Protein AF-X6CNU8-F1 (afdb_monomer_lite)

Foldseek 3Di:
DVVVVVVVLQPLDPDPPRDHDDDDADFPCASNDADPQPRHAWHWFFDDDVRRWIKTWQCPCCVPPVDDTPDIDGRVVVRVVVVVVVVVVVVVVVVVVVCVVVVPPPPDD

Secondary structure (DSSP, 8-state):
-HHHHHHHHHS---STT--------S-TTTTT-B-TTT-PBPEEEEESTTS-EEEEEE-HHHHHHS---SEEEEHHHHHHHHHHHHHHHHHHHHHHHHHHHTT------

Radius of gyration: 19.54 Å; chains: 1; bounding box: 51×35×48 Å

Sequence (109 aa):
MENQRRLANNINRYEAGHSGVPRKGAALLQGIAVCGRCGRRMSLRYSGPAGDYPVYTCRADRDQEGGPLCQEVRALPVDAHVESILLEASRWALRRERARRTGLRTLAT

Structure (mmCIF, N/CA/C/O backbone):
data_AF-X6CNU8-F1
#
_entry.id   AF-X6CNU8-F1
#
loop_
_atom_site.group_PDB
_atom_site.id
_atom_site.type_symbol
_atom_site.label_atom_id
_atom_site.label_alt_id
_atom_site.label_comp_id
_atom_site.label_asym_id
_atom_site.label_entity_id
_atom_site.label_seq_id
_atom_site.pdbx_PDB_ins_code
_atom_site.Cartn_x
_atom_site.Cartn_y
_atom_site.Cartn_z
_atom_site.occupancy
_atom_site.B_iso_or_equiv
_atom_site.auth_seq_id
_atom_site.auth_comp_id
_atom_site.auth_asym_id
_atom_site.auth_atom_id
_atom_site.pdbx_PDB_model_num
ATOM 1 N N . MET A 1 1 ? 22.188 21.157 14.397 1.00 74.12 1 MET A N 1
ATOM 2 C CA . MET A 1 1 ? 21.584 19.927 14.961 1.00 74.12 1 MET A CA 1
ATOM 3 C C . MET A 1 1 ? 20.131 19.698 14.523 1.00 74.12 1 MET A C 1
ATOM 5 O O . MET A 1 1 ? 19.807 18.566 14.198 1.00 74.12 1 MET A O 1
ATOM 9 N N . GLU A 1 2 ? 19.264 20.716 14.409 1.00 89.94 2 GLU A N 1
ATOM 10 C CA . GLU A 1 2 ? 17.843 20.495 14.038 1.00 89.94 2 GLU A CA 1
ATOM 11 C C . GLU A 1 2 ? 17.629 19.831 12.662 1.00 89.94 2 GLU A C 1
ATOM 13 O O . GLU A 1 2 ? 16.778 18.957 12.519 1.00 89.94 2 GLU A O 1
ATOM 18 N N . ASN A 1 3 ? 18.434 20.175 11.651 1.00 88.62 3 ASN A N 1
ATOM 19 C CA . ASN A 1 3 ? 18.336 19.546 10.328 1.00 8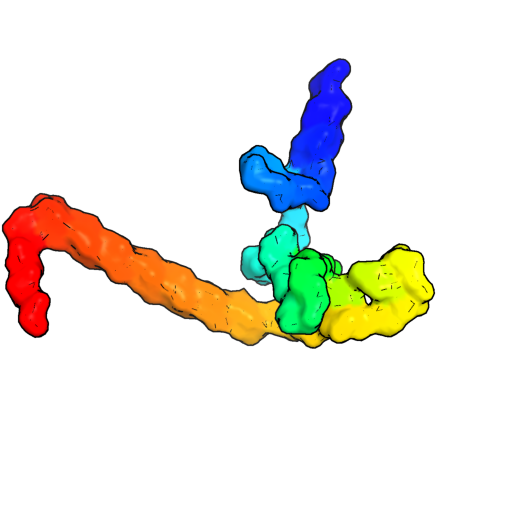8.62 3 ASN A CA 1
ATOM 20 C C . ASN A 1 3 ? 18.621 18.029 10.386 1.00 88.62 3 ASN A C 1
ATOM 22 O O . ASN A 1 3 ? 17.853 17.233 9.861 1.00 88.62 3 ASN A O 1
ATOM 26 N N . GLN A 1 4 ? 19.657 17.609 11.118 1.00 91.19 4 GLN A N 1
ATOM 27 C CA . GLN A 1 4 ? 19.989 16.187 11.294 1.00 91.19 4 GLN A CA 1
ATOM 28 C C . GLN A 1 4 ? 18.855 15.416 11.984 1.00 91.19 4 GLN A C 1
ATOM 30 O O . GLN A 1 4 ? 18.538 14.300 11.584 1.00 91.19 4 GLN A O 1
ATOM 35 N N . ARG A 1 5 ? 18.189 16.038 12.964 1.00 85.81 5 ARG A N 1
ATOM 36 C CA . ARG A 1 5 ? 17.023 15.458 13.643 1.00 85.81 5 ARG A CA 1
ATOM 37 C C . ARG A 1 5 ? 15.824 15.308 12.700 1.00 85.81 5 ARG A C 1
ATOM 39 O O . ARG A 1 5 ? 15.165 14.272 12.703 1.00 85.81 5 ARG A O 1
ATOM 46 N N . ARG A 1 6 ? 15.568 16.308 11.848 1.00 82.94 6 ARG A N 1
ATOM 47 C CA . ARG A 1 6 ? 14.533 16.228 10.798 1.00 82.94 6 ARG A CA 1
ATOM 48 C C . ARG A 1 6 ? 14.848 15.140 9.776 1.00 82.94 6 ARG A C 1
ATOM 50 O O . ARG A 1 6 ? 13.951 14.391 9.407 1.00 82.94 6 ARG A O 1
ATOM 57 N N . LEU A 1 7 ? 16.104 15.028 9.347 1.00 83.31 7 LEU A N 1
ATOM 58 C CA . LEU A 1 7 ? 16.532 13.980 8.424 1.00 83.31 7 LEU A CA 1
ATOM 59 C C . LEU A 1 7 ? 16.340 12.588 9.031 1.00 83.31 7 LEU A C 1
ATOM 61 O O . LEU A 1 7 ? 15.787 11.737 8.347 1.00 83.31 7 LEU A O 1
ATOM 65 N N . ALA A 1 8 ? 16.698 12.385 10.303 1.00 82.38 8 ALA A N 1
ATOM 66 C CA . ALA A 1 8 ? 16.493 11.119 11.007 1.00 82.38 8 ALA A CA 1
ATOM 67 C C . ALA A 1 8 ? 15.009 10.709 11.052 1.00 82.38 8 ALA A C 1
ATOM 69 O O . ALA A 1 8 ? 14.670 9.607 10.631 1.00 82.38 8 ALA A O 1
ATOM 70 N N . ASN A 1 9 ? 14.115 11.625 11.442 1.00 77.62 9 ASN A N 1
ATOM 71 C CA . ASN A 1 9 ? 12.668 11.365 11.488 1.00 77.62 9 ASN A CA 1
ATOM 72 C C . ASN A 1 9 ? 12.052 11.103 10.102 1.00 77.62 9 ASN A C 1
ATOM 74 O O . ASN A 1 9 ? 11.038 10.416 9.988 1.00 77.62 9 ASN A O 1
ATOM 78 N N . ASN A 1 10 ? 12.657 11.645 9.043 1.00 77.25 10 ASN A N 1
ATOM 79 C CA . ASN A 1 10 ? 12.204 11.447 7.669 1.00 77.25 10 ASN A CA 1
ATOM 80 C C . ASN A 1 10 ? 12.684 10.123 7.058 1.00 77.25 10 ASN A C 1
ATOM 82 O O . ASN A 1 10 ? 12.211 9.762 5.975 1.00 77.25 10 ASN A O 1
ATOM 86 N N . ILE A 1 11 ? 13.603 9.399 7.713 1.00 74.88 11 ILE A N 1
ATOM 87 C CA . ILE A 1 11 ? 14.056 8.090 7.239 1.00 74.88 11 ILE A CA 1
ATOM 88 C C . ILE A 1 11 ? 12.840 7.168 7.138 1.00 74.88 11 ILE A C 1
ATOM 90 O O . ILE A 1 11 ? 12.016 7.073 8.048 1.00 74.88 11 ILE A O 1
ATOM 94 N N . ASN A 1 12 ? 12.743 6.460 6.014 1.00 66.62 12 ASN A N 1
ATOM 95 C CA . ASN A 1 12 ? 11.697 5.480 5.744 1.00 66.62 12 ASN A CA 1
ATOM 96 C C . ASN A 1 12 ? 11.940 4.181 6.541 1.00 66.62 12 ASN A C 1
ATOM 98 O O . ASN A 1 12 ? 12.170 3.114 5.972 1.00 66.62 12 ASN A O 1
ATOM 102 N N . ARG A 1 13 ? 11.947 4.295 7.872 1.00 64.31 13 ARG A N 1
ATOM 103 C CA . ARG A 1 13 ? 12.097 3.199 8.829 1.00 64.31 13 ARG A CA 1
ATOM 104 C C . ARG A 1 13 ? 10.817 3.145 9.650 1.00 64.31 13 ARG A C 1
ATOM 106 O O . ARG A 1 13 ? 10.597 4.006 10.487 1.00 64.31 13 ARG A O 1
ATOM 113 N N . TYR A 1 14 ? 9.965 2.161 9.381 1.00 56.75 14 TYR A N 1
ATOM 114 C CA . TYR A 1 14 ? 8.746 1.924 10.159 1.00 56.75 14 TYR A CA 1
ATOM 115 C C . TYR A 1 14 ? 9.025 0.879 11.246 1.00 56.75 14 TYR A C 1
ATOM 117 O O . TYR A 1 14 ? 8.558 -0.262 11.182 1.00 56.75 14 TYR A O 1
ATOM 125 N N . GLU A 1 15 ? 9.861 1.256 12.212 1.00 61.91 15 GLU A N 1
ATOM 126 C CA . GLU A 1 15 ? 9.851 0.639 13.542 1.00 61.91 15 GLU A CA 1
ATOM 127 C C . GLU A 1 15 ? 8.639 1.170 14.318 1.00 61.91 15 GLU A C 1
ATOM 129 O O . GLU A 1 15 ? 8.115 2.242 14.000 1.00 61.91 15 GLU A O 1
ATOM 134 N N . ALA A 1 16 ? 8.161 0.427 15.318 1.00 51.97 16 ALA A N 1
ATOM 135 C CA . ALA A 1 16 ? 7.089 0.916 16.179 1.00 51.97 16 ALA A CA 1
ATOM 136 C C . ALA A 1 16 ? 7.499 2.276 16.782 1.00 51.97 16 ALA A C 1
ATOM 138 O O . ALA A 1 16 ? 8.503 2.364 17.482 1.00 51.97 16 ALA A O 1
ATOM 139 N N . GLY A 1 17 ? 6.749 3.338 16.465 1.00 57.53 17 GLY A N 1
ATOM 140 C CA . GLY A 1 17 ? 7.042 4.709 16.906 1.00 57.53 17 GLY A CA 1
ATOM 141 C C . GLY A 1 17 ? 7.792 5.600 15.905 1.00 57.53 17 GLY A C 1
ATOM 142 O O . GLY A 1 17 ? 8.026 6.763 16.221 1.00 57.53 17 GLY A O 1
ATOM 143 N N . HIS A 1 18 ? 8.127 5.118 14.703 1.00 67.38 18 HIS A N 1
ATOM 144 C CA . HIS A 1 18 ? 8.811 5.919 13.683 1.00 67.38 18 HIS A CA 1
ATOM 145 C C . HIS A 1 18 ? 7.955 6.043 12.412 1.00 67.38 18 HIS A C 1
ATOM 147 O O . HIS A 1 18 ? 7.771 5.092 11.655 1.00 67.38 18 HIS A O 1
ATOM 153 N N . SER A 1 19 ? 7.374 7.226 12.203 1.00 61.47 19 SER A N 1
ATOM 154 C CA . SER A 1 19 ? 6.348 7.492 11.183 1.00 61.47 19 SER 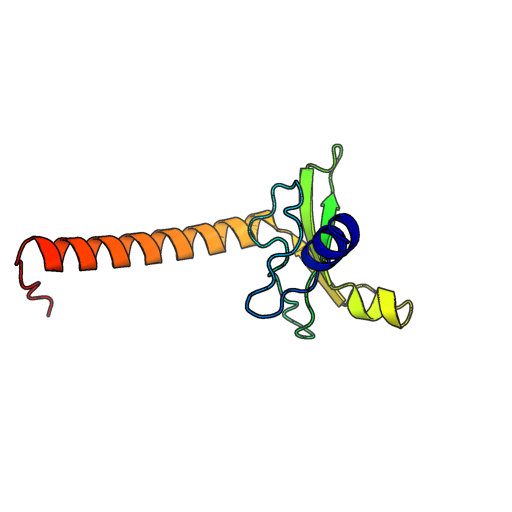A CA 1
ATOM 155 C C . SER A 1 19 ? 6.898 7.785 9.784 1.00 61.47 19 SER A C 1
ATOM 157 O O . SER A 1 19 ? 6.137 7.704 8.818 1.00 61.47 19 SER A O 1
ATOM 159 N N . GLY A 1 20 ? 8.189 8.113 9.661 1.00 71.69 20 GLY A N 1
ATOM 160 C CA . GLY A 1 20 ? 8.779 8.578 8.406 1.00 71.69 20 GLY A CA 1
ATOM 161 C C . GLY A 1 20 ? 8.154 9.890 7.909 1.00 71.69 20 GLY A C 1
ATOM 162 O O . GLY A 1 20 ? 7.270 10.474 8.540 1.00 71.69 20 GLY A O 1
ATOM 163 N N . VAL A 1 21 ? 8.597 10.368 6.743 1.00 73.19 21 VAL A N 1
ATOM 164 C CA . VAL A 1 21 ? 7.967 11.533 6.103 1.00 73.19 21 VAL A CA 1
ATOM 165 C C . VAL A 1 21 ? 6.671 11.123 5.381 1.00 73.19 21 VAL A C 1
ATOM 167 O O . VAL A 1 21 ? 6.691 10.161 4.603 1.00 73.19 21 VAL A O 1
ATOM 170 N N . PRO A 1 22 ? 5.548 11.849 5.559 1.00 69.75 22 PRO A N 1
ATOM 171 C CA . PRO A 1 22 ? 4.358 11.649 4.738 1.00 69.75 22 PRO A CA 1
ATOM 172 C C . PRO A 1 22 ? 4.701 11.851 3.260 1.00 69.75 22 PRO A C 1
ATOM 174 O O . PRO A 1 22 ? 5.225 12.902 2.882 1.00 69.75 22 PRO A O 1
ATOM 177 N N . ARG A 1 23 ? 4.418 10.861 2.404 1.00 71.56 23 ARG A N 1
ATOM 178 C CA . ARG A 1 23 ? 4.612 11.013 0.951 1.00 71.56 23 ARG A CA 1
ATOM 179 C C . ARG A 1 23 ? 3.279 11.219 0.256 1.00 71.56 23 ARG A C 1
ATOM 181 O O . ARG A 1 23 ? 2.298 10.571 0.607 1.00 71.56 23 ARG A O 1
ATOM 188 N N . LYS A 1 24 ? 3.267 12.109 -0.737 1.00 72.00 24 LYS A N 1
ATOM 189 C CA . LYS A 1 24 ? 2.106 12.345 -1.603 1.00 72.00 24 LYS A CA 1
ATOM 190 C C . LYS A 1 24 ? 1.729 11.052 -2.339 1.00 72.00 24 LYS A C 1
ATOM 192 O O . LYS A 1 24 ? 2.624 10.306 -2.740 1.00 72.00 24 LYS A O 1
ATOM 197 N N . GLY A 1 25 ? 0.434 10.809 -2.529 1.00 79.31 25 GLY A N 1
ATOM 198 C CA . GLY A 1 25 ? -0.055 9.619 -3.221 1.00 79.31 25 GLY A CA 1
ATOM 199 C C . GLY A 1 25 ? -1.492 9.241 -2.864 1.00 79.31 25 GLY A C 1
ATOM 200 O O . GLY A 1 25 ? -2.002 9.678 -1.838 1.00 79.31 25 GLY A O 1
ATOM 201 N N . ALA A 1 26 ? -2.120 8.421 -3.709 1.00 86.00 26 ALA A N 1
ATOM 202 C CA . ALA A 1 26 ? -3.497 7.940 -3.537 1.00 86.00 26 ALA A CA 1
ATOM 203 C C . ALA A 1 26 ? -3.594 6.553 -2.867 1.00 86.00 26 ALA A C 1
ATOM 205 O O . ALA A 1 26 ? -4.691 6.058 -2.639 1.00 86.00 26 ALA A O 1
ATOM 206 N N . ALA A 1 27 ? -2.462 5.903 -2.583 1.00 92.94 27 ALA A N 1
ATOM 207 C CA . ALA A 1 27 ? -2.435 4.549 -2.033 1.00 92.94 27 ALA A CA 1
ATOM 208 C C . ALA A 1 27 ? -2.681 4.539 -0.516 1.00 92.94 27 ALA A C 1
ATOM 210 O O . ALA A 1 27 ? -1.879 5.097 0.239 1.00 92.94 27 ALA A O 1
ATOM 211 N N . LEU A 1 28 ? -3.719 3.834 -0.066 1.00 93.06 28 LEU A N 1
ATOM 212 C CA . LEU A 1 28 ? -4.133 3.781 1.341 1.00 93.06 28 LEU A CA 1
ATOM 213 C C . LEU A 1 28 ? -3.065 3.130 2.230 1.00 93.06 28 LEU A C 1
ATOM 215 O O . LEU A 1 28 ? -2.717 3.654 3.285 1.00 93.06 28 LEU A O 1
ATOM 219 N N . LEU A 1 29 ? -2.495 2.005 1.786 1.00 92.50 29 LEU A N 1
ATOM 220 C CA . LEU A 1 29 ? -1.508 1.226 2.552 1.00 92.50 29 LEU A CA 1
ATOM 221 C C . LEU A 1 29 ? -0.051 1.654 2.313 1.00 92.50 29 LEU A C 1
ATOM 223 O O . LEU A 1 29 ? 0.883 0.857 2.481 1.00 92.50 29 LEU A O 1
ATOM 227 N N . GLN A 1 30 ? 0.178 2.890 1.867 1.00 88.75 30 GLN A N 1
ATOM 228 C CA . GLN A 1 30 ? 1.527 3.390 1.619 1.00 88.75 30 GLN A CA 1
ATOM 229 C C . GLN A 1 30 ? 2.417 3.247 2.866 1.00 88.75 30 GLN A C 1
ATOM 231 O O . GLN A 1 30 ? 2.121 3.790 3.922 1.00 88.75 30 GLN A O 1
ATOM 236 N N . GLY A 1 31 ? 3.546 2.545 2.720 1.00 83.50 31 GLY A N 1
ATOM 237 C CA . GLY A 1 31 ? 4.539 2.372 3.789 1.00 83.50 31 GLY A CA 1
ATOM 238 C C . GLY A 1 31 ? 4.263 1.213 4.753 1.00 83.50 31 GLY A C 1
ATOM 239 O O . GLY A 1 31 ? 5.163 0.832 5.500 1.00 83.50 31 GLY A O 1
ATOM 240 N N . ILE A 1 32 ? 3.073 0.604 4.697 1.00 89.25 32 ILE A N 1
ATOM 241 C CA . ILE A 1 32 ? 2.684 -0.491 5.602 1.00 89.25 32 ILE A CA 1
ATOM 242 C C . ILE A 1 32 ? 2.346 -1.807 4.887 1.00 89.25 32 ILE A C 1
ATOM 244 O O . ILE A 1 32 ? 2.308 -2.846 5.539 1.00 89.25 32 ILE A O 1
ATOM 248 N N . ALA A 1 33 ? 2.155 -1.800 3.563 1.00 92.81 33 ALA A N 1
ATOM 249 C CA . ALA A 1 33 ? 1.941 -3.020 2.785 1.00 92.81 33 ALA A CA 1
ATOM 250 C C . ALA A 1 33 ? 3.144 -3.987 2.848 1.00 92.81 33 ALA A C 1
ATOM 252 O O . ALA A 1 33 ? 4.307 -3.588 2.712 1.00 92.81 33 ALA A O 1
ATOM 253 N N . VAL A 1 34 ? 2.850 -5.281 2.994 1.00 94.12 34 VAL A N 1
ATOM 254 C CA . VAL A 1 34 ? 3.829 -6.374 3.084 1.00 94.12 34 VAL A CA 1
ATOM 255 C C . VAL A 1 34 ? 3.560 -7.405 1.988 1.00 94.12 34 VAL A C 1
ATOM 257 O O . VAL A 1 34 ? 2.414 -7.693 1.655 1.00 94.12 34 VAL A O 1
ATOM 260 N N . CYS A 1 35 ? 4.629 -7.950 1.409 1.00 95.44 35 CYS A N 1
ATOM 261 C CA . CYS A 1 35 ? 4.567 -8.963 0.366 1.00 95.44 35 CYS A CA 1
ATOM 262 C C . CYS A 1 35 ? 4.032 -10.286 0.925 1.00 95.44 35 CYS A C 1
ATOM 264 O O . CYS A 1 35 ? 4.624 -10.852 1.843 1.00 95.44 35 CYS A O 1
ATOM 266 N N . GLY A 1 36 ? 2.968 -10.817 0.319 1.00 94.44 36 GLY A N 1
ATOM 267 C CA . GLY A 1 36 ? 2.383 -12.102 0.713 1.00 94.44 36 GLY A CA 1
ATOM 268 C C . GLY A 1 36 ? 3.255 -13.319 0.380 1.00 94.44 36 GLY A C 1
ATOM 269 O O . GLY A 1 36 ? 2.966 -14.409 0.858 1.00 94.44 36 GLY A O 1
ATOM 270 N N . ARG A 1 37 ? 4.314 -13.150 -0.426 1.00 95.31 37 ARG A N 1
ATOM 271 C CA . ARG A 1 37 ? 5.257 -14.227 -0.779 1.00 95.31 37 ARG A CA 1
ATOM 272 C C . ARG A 1 37 ? 6.468 -14.302 0.142 1.00 95.31 37 ARG A C 1
ATOM 274 O O . ARG A 1 37 ? 6.803 -15.377 0.615 1.00 95.31 37 ARG A O 1
ATOM 281 N N . CYS A 1 38 ? 7.140 -13.174 0.372 1.00 94.00 38 CYS A N 1
ATOM 282 C CA . CYS A 1 38 ? 8.416 -13.148 1.098 1.00 94.00 38 CYS A CA 1
ATOM 283 C C . CYS A 1 38 ? 8.363 -12.398 2.436 1.00 94.00 38 CYS A C 1
ATOM 285 O O . CYS A 1 38 ? 9.382 -12.294 3.112 1.00 94.00 38 CYS A O 1
ATOM 287 N N . GLY A 1 39 ? 7.219 -11.811 2.809 1.00 92.44 39 GLY A N 1
ATOM 288 C CA . GLY A 1 39 ? 7.064 -11.070 4.066 1.00 92.44 39 GLY A CA 1
ATOM 289 C C . GLY A 1 39 ? 7.825 -9.740 4.131 1.00 92.44 39 GLY A C 1
ATOM 290 O O . GLY A 1 39 ? 7.792 -9.054 5.150 1.00 92.44 39 GLY A O 1
ATOM 291 N N . ARG A 1 40 ? 8.507 -9.334 3.053 1.00 89.75 40 ARG A N 1
ATOM 292 C CA . ARG A 1 40 ? 9.226 -8.054 2.976 1.00 89.75 40 ARG A CA 1
ATOM 293 C C . ARG A 1 40 ? 8.263 -6.922 2.623 1.00 89.75 40 ARG A C 1
ATOM 295 O O . ARG A 1 40 ? 7.265 -7.130 1.934 1.00 89.75 40 ARG A O 1
ATOM 302 N N . ARG A 1 41 ? 8.571 -5.702 3.065 1.00 88.19 41 ARG A N 1
ATOM 303 C CA . ARG A 1 41 ? 7.753 -4.514 2.770 1.00 88.19 41 ARG A CA 1
ATOM 304 C C . ARG A 1 41 ? 7.674 -4.235 1.272 1.00 88.19 41 ARG A C 1
ATOM 306 O O . ARG A 1 41 ? 8.638 -4.434 0.534 1.00 88.19 41 ARG A O 1
ATOM 313 N N . MET A 1 42 ? 6.516 -3.749 0.840 1.00 92.94 42 MET A N 1
ATOM 314 C CA . MET A 1 42 ? 6.285 -3.353 -0.543 1.00 92.94 42 MET A CA 1
ATOM 315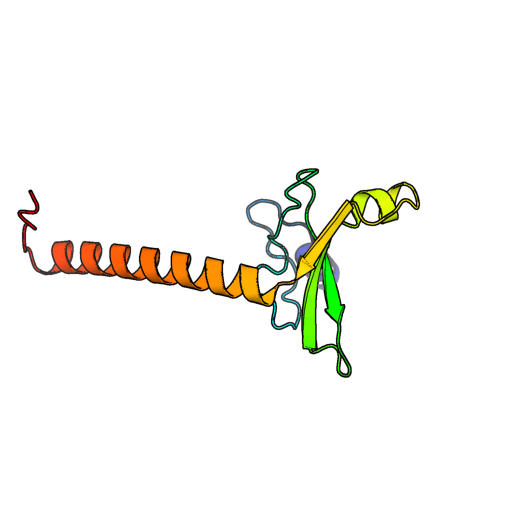 C C . MET A 1 42 ? 6.520 -1.851 -0.722 1.00 92.94 42 MET A C 1
ATOM 317 O O . MET A 1 42 ? 6.098 -1.027 0.088 1.00 92.94 42 MET A O 1
ATOM 321 N N . SER A 1 43 ? 7.169 -1.499 -1.826 1.00 90.50 43 SER A N 1
ATOM 322 C CA . SER A 1 43 ? 7.310 -0.128 -2.315 1.00 90.50 43 SER A CA 1
ATOM 323 C C . SER A 1 43 ? 6.143 0.225 -3.230 1.00 90.50 43 SER A C 1
ATOM 325 O O . SER A 1 43 ? 5.526 -0.652 -3.832 1.00 90.50 43 SER A O 1
ATOM 327 N N . LEU A 1 44 ? 5.858 1.514 -3.396 1.00 91.06 44 LEU A N 1
ATOM 328 C CA . LEU A 1 44 ? 4.876 1.969 -4.377 1.00 91.06 44 LEU A CA 1
ATOM 329 C C . LEU A 1 44 ? 5.531 2.292 -5.711 1.00 91.06 44 LEU A C 1
ATOM 331 O O . LEU A 1 44 ? 6.554 2.971 -5.768 1.00 91.06 44 LEU A O 1
ATOM 335 N N . ARG A 1 45 ? 4.866 1.867 -6.777 1.00 91.88 45 ARG A N 1
ATOM 336 C CA . ARG A 1 45 ? 5.027 2.395 -8.126 1.00 91.88 45 ARG A CA 1
ATOM 337 C C . ARG A 1 45 ? 3.691 2.975 -8.564 1.00 91.88 45 ARG A C 1
ATOM 339 O O . ARG A 1 45 ? 2.649 2.435 -8.218 1.00 91.88 45 ARG A O 1
ATOM 346 N N . TYR A 1 46 ? 3.725 4.027 -9.364 1.00 92.44 46 TYR A N 1
ATOM 347 C CA . TYR A 1 46 ? 2.539 4.541 -10.030 1.00 92.44 46 TYR A CA 1
ATOM 348 C C . TYR A 1 46 ? 2.572 4.199 -11.519 1.00 92.44 46 TYR A C 1
ATOM 350 O O . TYR A 1 46 ? 3.639 4.067 -12.123 1.00 92.44 46 TYR A O 1
ATOM 358 N N . SER A 1 47 ? 1.396 3.976 -12.093 1.00 92.38 47 SER A N 1
ATOM 359 C CA . SER A 1 47 ? 1.216 3.554 -13.481 1.00 92.38 47 SER A CA 1
ATOM 360 C C . SER A 1 47 ? 0.081 4.321 -14.157 1.00 92.38 47 SER A C 1
ATOM 362 O O . SER A 1 47 ? -0.622 5.091 -13.507 1.00 92.38 47 SER A O 1
ATOM 364 N N . GLY A 1 48 ? -0.093 4.090 -15.459 1.00 90.62 48 GLY A N 1
ATOM 365 C CA . GLY A 1 48 ? -1.056 4.794 -16.305 1.00 90.62 48 GLY A CA 1
ATOM 366 C C . GLY A 1 48 ? -0.508 6.102 -16.886 1.00 90.62 48 GLY A C 1
ATOM 367 O O . GLY A 1 48 ? 0.608 6.493 -16.541 1.00 90.62 48 GLY A O 1
ATOM 368 N N . PRO A 1 49 ? -1.274 6.762 -17.772 1.00 89.25 49 PRO A N 1
ATOM 369 C CA . PRO A 1 49 ? -0.787 7.876 -18.592 1.00 89.25 49 PRO A CA 1
ATOM 370 C C . PRO A 1 49 ? -0.257 9.071 -17.791 1.00 89.25 49 PRO A C 1
ATOM 372 O O . PRO A 1 49 ? 0.736 9.672 -18.183 1.00 89.25 49 PRO A O 1
ATOM 375 N N . ALA A 1 50 ? -0.884 9.374 -16.654 1.00 88.56 50 ALA A N 1
ATOM 376 C CA . ALA A 1 50 ? -0.487 10.463 -15.760 1.00 88.56 50 ALA A CA 1
ATOM 377 C C . ALA A 1 50 ? 0.168 9.974 -14.453 1.00 88.56 50 ALA A C 1
ATOM 379 O O . ALA A 1 50 ? 0.546 10.778 -13.608 1.00 88.56 50 ALA A O 1
ATOM 380 N N . GLY A 1 51 ? 0.374 8.659 -14.295 1.00 87.81 51 GLY A N 1
ATOM 381 C CA . GLY A 1 51 ? 0.949 8.106 -13.067 1.00 87.81 51 GLY A CA 1
ATOM 382 C C . GLY A 1 51 ? -0.014 8.140 -11.877 1.00 87.81 51 GLY A C 1
ATOM 383 O O . GLY A 1 51 ? 0.422 8.314 -10.745 1.00 87.81 51 GLY A O 1
ATOM 384 N N . ASP A 1 52 ? -1.308 7.934 -12.117 1.00 89.19 52 ASP A N 1
ATOM 385 C CA . ASP A 1 52 ? -2.339 8.040 -11.076 1.00 89.19 52 ASP A CA 1
ATOM 386 C C . ASP A 1 52 ? -2.731 6.696 -10.457 1.00 89.19 52 ASP A C 1
ATOM 388 O O . ASP A 1 52 ? -3.434 6.657 -9.451 1.00 89.19 52 ASP A O 1
ATOM 392 N N . TYR A 1 53 ? -2.278 5.574 -11.028 1.00 93.00 53 TYR A N 1
ATOM 393 C CA . TYR A 1 53 ? -2.690 4.243 -10.579 1.00 93.00 53 TYR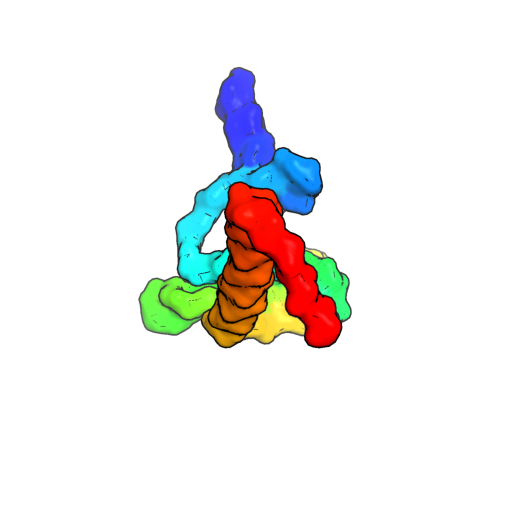 A CA 1
ATOM 394 C C . TYR A 1 53 ? -1.612 3.581 -9.714 1.00 93.00 53 TYR A C 1
ATOM 396 O O . TYR A 1 53 ? -0.640 3.048 -10.277 1.00 93.00 53 TYR A O 1
ATOM 404 N N . PRO A 1 54 ? -1.766 3.576 -8.374 1.00 95.62 54 PRO A N 1
ATOM 405 C CA . PRO A 1 54 ? -0.798 2.972 -7.473 1.00 95.62 54 PRO A CA 1
ATOM 406 C C . PRO A 1 54 ? -0.722 1.447 -7.613 1.00 95.62 54 PRO A C 1
ATOM 408 O O . PRO A 1 54 ? -1.709 0.738 -7.832 1.00 95.62 54 PRO A O 1
ATOM 411 N N . VAL A 1 55 ? 0.494 0.936 -7.456 1.00 96.81 55 VAL A N 1
ATOM 412 C CA . VAL A 1 55 ? 0.857 -0.479 -7.499 1.00 96.81 55 VAL A CA 1
ATOM 413 C C . VAL A 1 55 ? 1.804 -0.758 -6.342 1.00 96.81 55 VAL A C 1
ATOM 415 O O . VAL A 1 55 ? 2.875 -0.153 -6.246 1.00 96.81 55 VAL A O 1
ATOM 418 N N . TYR A 1 56 ? 1.432 -1.696 -5.479 1.00 96.75 56 TYR A N 1
ATOM 419 C CA . TYR A 1 56 ? 2.338 -2.253 -4.486 1.00 96.75 56 TYR A CA 1
ATOM 420 C C . TYR A 1 56 ? 3.313 -3.194 -5.188 1.00 96.75 56 TYR A C 1
ATOM 422 O O . TYR A 1 56 ? 2.907 -4.131 -5.869 1.00 96.75 56 TYR A O 1
ATOM 430 N N . THR A 1 57 ? 4.608 -2.949 -5.027 1.00 96.44 57 THR A N 1
ATOM 431 C CA . THR A 1 57 ? 5.686 -3.702 -5.675 1.00 96.44 57 THR A CA 1
ATOM 432 C C . THR A 1 57 ? 6.685 -4.181 -4.632 1.00 96.44 57 THR A C 1
ATOM 434 O O . THR A 1 57 ? 7.272 -3.387 -3.898 1.00 96.44 57 THR A O 1
ATOM 437 N N . CYS A 1 58 ? 6.891 -5.491 -4.547 1.00 95.25 58 CYS A N 1
ATOM 438 C CA . CYS A 1 58 ? 7.972 -6.058 -3.759 1.00 95.25 58 CYS A CA 1
ATOM 439 C C . CYS A 1 58 ? 9.236 -6.106 -4.621 1.00 95.25 58 CYS A C 1
ATOM 441 O O . CYS A 1 58 ? 9.312 -6.866 -5.590 1.00 95.25 58 CYS A O 1
ATOM 443 N N . ARG A 1 59 ? 10.210 -5.261 -4.272 1.00 93.12 59 ARG A N 1
ATOM 444 C CA . ARG A 1 59 ? 11.457 -5.074 -5.027 1.00 93.12 59 ARG A CA 1
ATOM 445 C C . ARG A 1 59 ? 12.688 -5.645 -4.339 1.00 93.12 59 ARG A C 1
ATOM 447 O O . ARG A 1 59 ? 13.770 -5.501 -4.872 1.00 93.12 59 ARG A O 1
ATOM 454 N N . ALA A 1 60 ? 12.534 -6.299 -3.192 1.00 86.94 60 ALA A N 1
ATOM 455 C CA . ALA A 1 60 ? 13.672 -6.690 -2.368 1.00 86.94 60 ALA A CA 1
ATOM 456 C C . ALA A 1 60 ? 14.716 -7.528 -3.126 1.00 86.94 60 ALA A C 1
ATOM 458 O O . ALA A 1 60 ? 15.893 -7.194 -3.083 1.00 86.94 60 ALA A O 1
ATOM 459 N N . ASP A 1 61 ? 14.280 -8.543 -3.873 1.00 88.50 61 ASP A N 1
ATOM 460 C CA . ASP A 1 61 ? 15.180 -9.412 -4.649 1.00 88.50 61 ASP A CA 1
ATOM 461 C C . ASP A 1 61 ? 15.821 -8.644 -5.819 1.00 88.50 61 ASP A C 1
ATOM 463 O O . ASP A 1 61 ? 17.000 -8.800 -6.124 1.00 88.50 61 ASP A O 1
ATOM 467 N N . ARG A 1 62 ? 15.066 -7.730 -6.440 1.00 91.25 62 ARG A N 1
ATOM 468 C CA . ARG A 1 62 ? 15.585 -6.830 -7.476 1.00 91.25 62 ARG A CA 1
ATOM 469 C C . ARG A 1 62 ? 16.651 -5.880 -6.933 1.00 91.25 62 ARG A C 1
ATOM 471 O O . ARG A 1 62 ? 17.673 -5.691 -7.581 1.00 91.25 62 ARG A O 1
ATOM 478 N N . ASP A 1 63 ? 16.396 -5.270 -5.783 1.00 88.19 63 ASP A N 1
ATOM 479 C CA . ASP A 1 63 ? 17.253 -4.240 -5.198 1.00 88.19 63 ASP A CA 1
ATOM 480 C C . ASP A 1 63 ? 18.532 -4.847 -4.590 1.00 88.19 63 ASP A C 1
ATOM 482 O O . ASP A 1 63 ? 19.565 -4.186 -4.571 1.00 88.19 63 ASP A O 1
ATOM 486 N N . GLN A 1 64 ? 18.475 -6.094 -4.105 1.00 87.31 64 GLN A N 1
ATOM 487 C CA . GLN A 1 64 ? 19.610 -6.788 -3.480 1.00 87.31 64 GLN A CA 1
ATOM 488 C C . GLN A 1 64 ? 20.440 -7.605 -4.478 1.00 87.31 64 GLN A C 1
ATOM 490 O O . GLN A 1 64 ? 21.662 -7.631 -4.376 1.00 87.31 64 GLN A O 1
ATOM 495 N N . GLU A 1 65 ? 19.789 -8.271 -5.434 1.00 90.19 65 GLU A N 1
ATOM 496 C CA . GLU A 1 65 ? 20.410 -9.316 -6.264 1.00 90.19 65 GLU A CA 1
ATOM 497 C C . GLU A 1 65 ? 20.235 -9.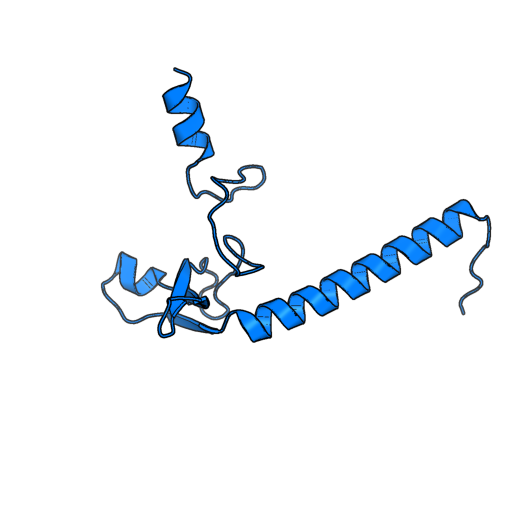058 -7.772 1.00 90.19 65 GLU A C 1
ATOM 499 O O . GLU A 1 65 ? 20.638 -9.872 -8.600 1.00 90.19 65 GLU A O 1
ATOM 504 N N . GLY A 1 66 ? 19.612 -7.940 -8.166 1.00 90.81 66 GLY A N 1
ATOM 505 C CA . GLY A 1 66 ? 19.319 -7.640 -9.573 1.00 90.81 66 GLY A CA 1
ATOM 506 C C . GLY A 1 66 ? 18.235 -8.534 -10.190 1.00 90.81 66 GLY A C 1
ATOM 507 O O . GLY A 1 66 ? 18.033 -8.510 -11.405 1.00 90.81 66 GLY A O 1
ATOM 508 N N . GLY A 1 67 ? 17.527 -9.312 -9.367 1.00 90.94 67 GLY A N 1
ATOM 509 C CA . GLY A 1 67 ? 16.512 -10.269 -9.795 1.00 90.94 67 GLY A CA 1
ATOM 510 C C . GLY A 1 67 ? 15.196 -9.650 -10.302 1.00 90.94 67 GLY A C 1
ATOM 511 O O . GLY A 1 67 ? 15.037 -8.424 -10.409 1.00 90.94 67 GLY A O 1
ATOM 512 N N . PRO A 1 68 ? 14.201 -10.497 -10.633 1.00 93.44 68 PRO A N 1
ATOM 513 C CA . PRO A 1 68 ? 12.860 -10.038 -10.979 1.00 93.44 68 PRO A CA 1
ATOM 514 C C . PRO A 1 68 ? 12.139 -9.417 -9.770 1.00 93.44 68 PRO A C 1
ATOM 516 O O . PRO A 1 68 ? 12.594 -9.461 -8.630 1.00 93.44 68 PRO A O 1
ATOM 519 N N . LEU A 1 69 ? 10.972 -8.818 -10.021 1.00 93.75 69 LEU A N 1
ATOM 520 C CA . LEU A 1 69 ? 10.090 -8.403 -8.928 1.00 93.75 69 LEU A CA 1
ATOM 521 C C . LEU A 1 69 ? 9.475 -9.642 -8.271 1.00 93.75 69 LEU A C 1
ATOM 523 O O . LEU A 1 69 ? 8.948 -10.505 -8.968 1.00 93.75 69 LEU A O 1
ATOM 527 N N . CYS A 1 70 ? 9.500 -9.702 -6.938 1.00 95.44 70 CYS A N 1
ATOM 528 C CA . CYS A 1 70 ? 8.946 -10.829 -6.183 1.00 95.44 70 CYS A CA 1
ATOM 529 C C . CYS A 1 70 ? 7.416 -10.919 -6.347 1.00 95.44 70 CYS A C 1
ATOM 531 O O . CYS A 1 70 ? 6.850 -11.996 -6.563 1.00 95.44 70 CYS A O 1
ATOM 533 N N . GLN A 1 71 ? 6.741 -9.769 -6.253 1.00 95.94 71 GLN A N 1
ATOM 534 C CA . GLN A 1 71 ? 5.293 -9.641 -6.395 1.00 95.94 71 GLN A CA 1
ATOM 535 C C . GLN A 1 71 ? 4.911 -8.204 -6.761 1.00 95.94 71 GLN A C 1
ATOM 537 O O . GLN A 1 71 ? 5.480 -7.249 -6.227 1.00 95.94 71 GLN A O 1
ATOM 542 N N . GLU A 1 72 ? 3.889 -8.053 -7.600 1.00 96.69 72 GLU A N 1
ATOM 543 C CA . GLU A 1 72 ? 3.217 -6.780 -7.858 1.00 96.69 72 GLU A CA 1
ATOM 544 C C . GLU A 1 72 ? 1.706 -6.936 -7.670 1.00 96.69 72 GLU A C 1
ATOM 546 O O . GLU A 1 72 ? 1.129 -7.951 -8.056 1.00 96.69 72 GLU A O 1
ATOM 551 N N . VAL A 1 73 ? 1.062 -5.938 -7.064 1.00 97.25 73 VAL A N 1
ATOM 552 C CA . VAL A 1 73 ? -0.381 -5.932 -6.793 1.00 97.25 73 VAL A CA 1
ATOM 553 C C . VAL A 1 73 ? -0.941 -4.541 -7.067 1.00 97.25 73 VAL A C 1
ATOM 555 O O . VAL A 1 73 ? -0.395 -3.540 -6.601 1.00 97.25 73 VAL A O 1
ATOM 558 N N . ARG A 1 74 ? -2.041 -4.455 -7.824 1.00 96.56 74 ARG A N 1
ATOM 559 C CA . ARG A 1 74 ? -2.759 -3.188 -8.032 1.00 96.56 74 ARG A CA 1
ATOM 560 C C . ARG A 1 74 ? -3.348 -2.725 -6.703 1.00 96.56 74 ARG A C 1
ATOM 562 O O . ARG A 1 74 ? -4.037 -3.501 -6.050 1.00 96.56 74 ARG A O 1
ATOM 569 N N . ALA A 1 75 ? -3.077 -1.481 -6.314 1.00 96.75 75 ALA A N 1
ATOM 570 C CA . ALA A 1 75 ? -3.445 -1.003 -4.986 1.00 96.75 75 ALA A CA 1
ATOM 571 C C . ALA A 1 75 ? -4.955 -0.782 -4.842 1.00 96.75 75 ALA A C 1
ATOM 573 O O . ALA A 1 75 ? -5.522 -1.229 -3.859 1.00 96.75 75 ALA A O 1
ATOM 574 N N . LEU A 1 76 ? -5.623 -0.207 -5.850 1.00 95.38 76 LEU A N 1
ATOM 575 C CA . LEU A 1 76 ? -7.050 0.147 -5.779 1.00 95.38 76 LEU A CA 1
ATOM 576 C C . LEU A 1 76 ? -7.983 -0.954 -5.227 1.00 95.38 76 LEU A C 1
ATOM 578 O O . LEU A 1 76 ? -8.714 -0.666 -4.283 1.00 95.38 76 LEU A O 1
ATOM 582 N N . PRO A 1 77 ? -7.986 -2.201 -5.744 1.00 96.56 77 PRO A N 1
ATOM 583 C CA . PRO A 1 77 ? -8.866 -3.238 -5.199 1.00 96.56 77 PRO A CA 1
ATOM 584 C C . PRO A 1 77 ? -8.493 -3.657 -3.769 1.00 96.56 77 PRO A C 1
ATOM 586 O O . PRO A 1 77 ? -9.374 -3.997 -2.984 1.00 96.56 77 PRO A O 1
ATOM 589 N N . VAL A 1 78 ? -7.204 -3.624 -3.417 1.00 96.81 78 VAL A N 1
ATOM 590 C CA . VAL A 1 78 ? -6.735 -3.933 -2.058 1.00 96.81 78 VAL A CA 1
ATOM 591 C C . VAL A 1 78 ? -7.165 -2.833 -1.092 1.00 96.81 78 VAL A C 1
ATOM 593 O O . VAL A 1 78 ? -7.718 -3.124 -0.035 1.00 96.81 78 VAL A O 1
ATOM 596 N N . ASP A 1 79 ? -6.960 -1.579 -1.482 1.00 97.12 79 ASP A N 1
ATOM 597 C CA . ASP A 1 79 ? -7.294 -0.401 -0.691 1.00 97.12 79 ASP A CA 1
ATOM 598 C C . ASP A 1 79 ? -8.798 -0.327 -0.427 1.00 97.12 79 ASP A C 1
ATOM 600 O O . ASP A 1 79 ? -9.196 -0.177 0.724 1.00 97.12 79 ASP A O 1
ATOM 604 N N . ALA A 1 80 ? -9.630 -0.548 -1.450 1.00 97.75 80 ALA A N 1
ATOM 605 C CA . ALA A 1 80 ? -11.085 -0.593 -1.297 1.00 97.75 80 ALA A CA 1
ATOM 606 C C . ALA A 1 80 ? -11.541 -1.702 -0.330 1.00 97.75 80 ALA A C 1
ATOM 608 O O . ALA A 1 80 ? -12.469 -1.520 0.461 1.00 97.75 80 ALA A O 1
ATOM 609 N N . HIS A 1 81 ? -10.881 -2.864 -0.362 1.00 98.00 81 HIS A N 1
ATOM 610 C CA . HIS A 1 81 ? -11.201 -3.954 0.555 1.00 98.00 81 HIS A CA 1
ATOM 611 C C . HIS A 1 81 ? -10.813 -3.620 2.001 1.00 98.00 81 HIS A C 1
ATOM 613 O O . HIS A 1 81 ? -11.616 -3.816 2.917 1.00 98.00 81 HIS A O 1
ATOM 619 N N . VAL A 1 82 ? -9.612 -3.071 2.212 1.00 97.19 82 VAL A N 1
ATOM 620 C CA . VAL A 1 82 ? -9.167 -2.637 3.544 1.00 97.19 82 VAL A CA 1
ATOM 621 C C . VAL A 1 82 ? -10.048 -1.518 4.086 1.00 97.19 82 VAL A C 1
ATOM 623 O O . VAL A 1 82 ? -10.422 -1.559 5.258 1.00 97.19 82 VAL A O 1
ATOM 626 N N . GLU A 1 83 ? -10.404 -0.545 3.252 1.00 97.69 83 GLU A N 1
ATOM 627 C CA . GLU A 1 83 ? -11.324 0.532 3.611 1.00 97.69 83 GLU A CA 1
ATOM 628 C C . GLU A 1 83 ? -12.648 -0.034 4.133 1.00 97.69 83 GLU A C 1
ATOM 630 O O . GLU A 1 83 ? -13.096 0.343 5.217 1.00 97.69 83 GLU A O 1
ATOM 635 N N . SER A 1 84 ? -13.242 -0.989 3.413 1.00 97.94 84 SER A N 1
ATOM 636 C CA . SER A 1 84 ? -14.497 -1.628 3.818 1.00 97.94 84 SER A CA 1
ATOM 637 C C . SER A 1 84 ? -14.401 -2.274 5.207 1.00 97.94 84 SER A C 1
ATOM 639 O O . SER A 1 84 ? -15.227 -1.984 6.081 1.00 97.94 84 SER A O 1
ATOM 641 N N . ILE A 1 85 ? -13.352 -3.072 5.446 1.00 97.75 85 ILE A N 1
ATOM 642 C CA . ILE A 1 85 ? -13.101 -3.730 6.740 1.00 97.75 85 ILE A CA 1
ATOM 643 C C . ILE A 1 85 ? -12.928 -2.688 7.848 1.00 97.75 85 ILE A C 1
ATOM 645 O O . ILE A 1 85 ? -13.519 -2.804 8.924 1.00 97.75 85 ILE A O 1
ATOM 649 N N . LEU A 1 86 ? -12.129 -1.649 7.595 1.00 96.62 86 LEU A N 1
ATOM 650 C CA . LEU A 1 86 ? -11.845 -0.613 8.582 1.00 96.62 86 LEU A CA 1
ATOM 651 C C . LEU A 1 86 ? -13.112 0.160 8.959 1.00 96.62 86 LEU A C 1
ATOM 653 O O . LEU A 1 86 ? -13.361 0.408 10.143 1.00 96.62 86 LEU A O 1
ATOM 657 N N . LEU A 1 87 ? -13.933 0.521 7.973 1.00 97.00 87 LEU A N 1
ATOM 658 C CA . LEU A 1 87 ? -15.202 1.203 8.202 1.00 97.00 87 LEU A CA 1
ATOM 659 C C . LEU A 1 87 ? -16.190 0.313 8.965 1.00 97.00 87 LEU A C 1
ATOM 661 O O . LEU A 1 87 ? -16.898 0.801 9.850 1.00 97.00 87 LEU A O 1
ATOM 665 N N . GLU A 1 88 ? -16.237 -0.987 8.677 1.00 97.25 88 GLU A N 1
ATOM 666 C CA . GLU A 1 88 ? -17.058 -1.937 9.428 1.00 97.25 88 GLU A CA 1
ATOM 667 C C . GLU A 1 88 ? -16.621 -2.049 10.894 1.00 97.25 88 GLU A C 1
ATOM 669 O O . GLU A 1 88 ? -17.451 -1.888 11.799 1.00 97.25 88 GLU A O 1
ATOM 674 N N . ALA A 1 89 ? -15.323 -2.237 11.133 1.00 95.69 89 ALA A N 1
ATOM 675 C CA . ALA A 1 89 ? -14.749 -2.312 12.472 1.00 95.69 89 ALA A CA 1
ATOM 676 C C . ALA A 1 89 ? -15.001 -1.018 13.265 1.00 95.69 89 ALA A C 1
ATOM 678 O O . ALA A 1 89 ? -15.398 -1.053 14.434 1.00 95.69 89 ALA A O 1
ATOM 679 N N . SER A 1 90 ? -14.859 0.133 12.604 1.00 95.81 90 SER A N 1
ATOM 680 C CA . SER A 1 90 ? -15.123 1.448 13.193 1.00 95.81 90 SER A CA 1
ATOM 681 C C . SER A 1 90 ? -16.594 1.604 13.586 1.00 95.81 90 SER A C 1
ATOM 683 O O . SER A 1 90 ? -16.901 2.037 14.699 1.00 95.81 90 SER A O 1
ATOM 685 N N . ARG A 1 91 ? -17.531 1.190 12.717 1.00 95.44 91 ARG A N 1
ATOM 686 C CA . ARG A 1 91 ? -18.971 1.189 13.032 1.00 95.44 91 ARG A CA 1
ATOM 687 C C . ARG A 1 91 ? -19.285 0.302 14.235 1.00 95.44 91 ARG A C 1
ATOM 689 O O . ARG A 1 91 ? -20.082 0.699 15.086 1.00 95.44 91 ARG A O 1
ATOM 696 N N . TRP A 1 92 ? -18.677 -0.880 14.323 1.00 91.94 92 TRP A N 1
ATOM 697 C CA . TRP A 1 92 ? -18.841 -1.760 15.480 1.00 91.94 92 TRP A CA 1
ATOM 698 C C . TRP A 1 92 ? -18.356 -1.098 16.777 1.00 91.94 92 TRP A C 1
ATOM 700 O O . TRP A 1 92 ? -19.099 -1.071 17.762 1.00 91.94 92 TRP A O 1
ATOM 710 N N . ALA A 1 93 ? -17.167 -0.489 16.764 1.00 90.81 93 ALA A N 1
ATOM 711 C CA . ALA A 1 93 ? -16.612 0.201 17.927 1.00 90.81 93 ALA A CA 1
ATOM 712 C C . ALA A 1 93 ? -17.515 1.356 18.401 1.00 90.81 93 ALA A C 1
ATOM 714 O O . ALA A 1 93 ? -17.799 1.471 19.595 1.00 90.81 93 ALA A O 1
ATOM 715 N N . LEU A 1 94 ? -18.043 2.158 17.470 1.00 90.88 94 LEU A N 1
ATOM 716 C CA . LEU A 1 94 ? -18.962 3.259 17.778 1.00 90.88 94 LEU A CA 1
ATOM 717 C C . LEU A 1 94 ? -20.288 2.778 18.377 1.00 90.88 94 LEU A C 1
ATOM 719 O O . LEU A 1 94 ? -20.790 3.389 19.323 1.00 90.88 94 LEU A O 1
ATOM 723 N N . ARG A 1 95 ? -20.858 1.677 17.866 1.00 90.44 95 ARG A N 1
ATOM 724 C CA . ARG A 1 95 ? -22.072 1.076 18.449 1.00 90.44 95 ARG A CA 1
ATOM 725 C C . ARG A 1 95 ? -21.831 0.636 19.890 1.00 90.44 95 ARG A C 1
ATOM 727 O O . ARG A 1 95 ? -22.653 0.924 20.757 1.00 90.44 95 ARG A O 1
ATOM 734 N N . ARG A 1 96 ? -20.689 -0.006 20.152 1.00 89.50 96 ARG A N 1
ATOM 735 C CA . ARG A 1 96 ? -20.303 -0.452 21.496 1.00 89.50 96 ARG A CA 1
ATOM 736 C C . ARG A 1 96 ? -20.123 0.724 22.454 1.00 89.50 96 ARG A C 1
ATOM 738 O O . ARG A 1 96 ? -20.597 0.667 23.584 1.00 89.50 96 ARG A O 1
ATOM 745 N N . GLU A 1 97 ? -19.490 1.799 21.996 1.00 88.94 97 GLU A N 1
ATOM 746 C CA . GLU A 1 97 ? -19.314 3.012 22.795 1.00 88.94 97 GLU A CA 1
ATOM 747 C C . GLU A 1 97 ? -20.646 3.699 23.114 1.00 88.94 97 GLU A C 1
ATOM 749 O O . GLU A 1 97 ? -20.899 4.078 24.258 1.00 88.94 97 GLU A O 1
ATOM 754 N N . ARG A 1 98 ? -21.547 3.794 22.130 1.00 87.44 98 ARG A N 1
ATOM 755 C CA . ARG A 1 98 ? -22.883 4.360 22.339 1.00 87.44 98 ARG A CA 1
ATOM 756 C C . ARG A 1 98 ? -23.688 3.548 23.357 1.00 87.44 98 ARG A C 1
ATOM 758 O O . ARG A 1 98 ? -24.258 4.155 24.256 1.00 87.44 98 ARG A O 1
ATOM 765 N N . ALA A 1 99 ? -23.679 2.215 23.261 1.00 83.88 99 ALA A N 1
ATOM 766 C CA . ALA A 1 99 ? -24.358 1.339 24.220 1.00 83.88 99 ALA A CA 1
ATOM 767 C C . ALA A 1 99 ? -23.837 1.532 25.658 1.00 83.88 99 ALA A C 1
ATOM 769 O O . ALA A 1 99 ? -24.633 1.607 26.594 1.00 83.88 99 ALA A O 1
ATOM 770 N N . ARG A 1 100 ? -22.514 1.702 25.830 1.00 84.94 100 ARG A N 1
ATOM 771 C CA . ARG A 1 100 ? -21.908 2.042 27.131 1.00 84.94 100 ARG A CA 1
ATOM 772 C C . ARG A 1 100 ? -22.415 3.382 27.671 1.00 84.94 100 ARG A C 1
ATOM 774 O O . ARG A 1 100 ? -22.783 3.459 28.839 1.00 84.94 100 ARG A O 1
ATOM 781 N N . ARG A 1 101 ? -22.466 4.421 26.831 1.00 82.19 101 ARG A N 1
ATOM 782 C CA . ARG A 1 101 ? -22.899 5.775 27.226 1.00 82.19 101 ARG A CA 1
ATOM 783 C C . ARG A 1 101 ? -24.384 5.894 27.554 1.00 82.19 101 ARG A C 1
ATOM 785 O O . ARG A 1 101 ? -24.735 6.692 28.413 1.00 82.19 101 ARG A O 1
ATOM 792 N N . THR A 1 102 ? -25.258 5.159 26.869 1.00 83.38 102 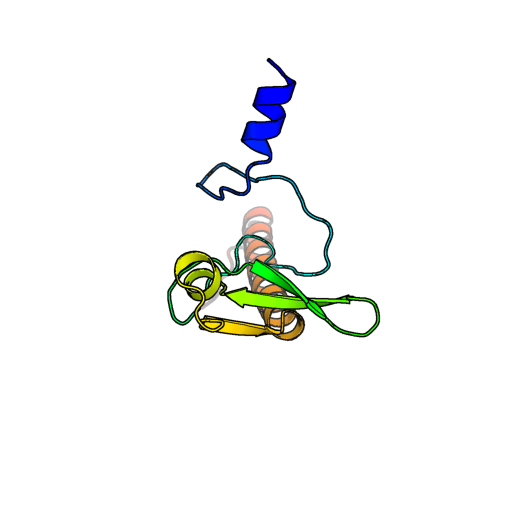THR A N 1
ATOM 793 C CA . THR A 1 102 ? -26.714 5.265 27.072 1.00 83.38 102 THR A CA 1
ATOM 794 C C . THR A 1 102 ? -27.242 4.361 28.186 1.00 83.38 102 THR A C 1
ATOM 796 O O . THR A 1 102 ? -28.450 4.300 28.381 1.00 83.38 102 THR A O 1
ATOM 799 N N . GLY A 1 103 ? -26.374 3.622 28.892 1.00 67.19 103 GLY A N 1
ATOM 800 C CA . GLY A 1 103 ? -26.786 2.674 29.936 1.00 67.19 103 GLY A CA 1
ATOM 801 C C . GLY A 1 103 ? -27.638 1.509 29.418 1.00 67.19 103 GLY A C 1
ATOM 802 O O . GLY A 1 103 ? -28.164 0.726 30.209 1.00 67.19 103 GLY A O 1
ATOM 803 N N . LEU A 1 104 ? -27.771 1.370 28.094 1.00 63.34 104 LEU A N 1
ATOM 804 C CA . LEU A 1 104 ? -28.528 0.295 27.475 1.00 63.34 104 LEU A CA 1
ATOM 805 C C . LEU A 1 104 ? -27.655 -0.957 27.562 1.00 63.34 104 LEU A C 1
ATOM 807 O O . LEU A 1 104 ? -26.738 -1.149 26.762 1.00 63.34 104 LEU A O 1
ATOM 811 N N . ARG A 1 105 ? -27.910 -1.806 28.563 1.00 57.38 105 ARG A N 1
ATOM 812 C CA . ARG A 1 105 ? -27.404 -3.179 28.555 1.00 57.38 105 ARG A CA 1
ATOM 813 C C . ARG A 1 105 ? -27.975 -3.836 27.304 1.00 57.38 105 ARG A C 1
ATOM 815 O O . ARG A 1 105 ? -29.139 -4.219 27.293 1.00 57.38 105 ARG A O 1
ATOM 822 N N . THR A 1 106 ? -27.187 -3.910 26.235 1.00 56.81 106 THR A N 1
ATOM 823 C CA . THR A 1 106 ? -27.517 -4.728 25.067 1.00 56.81 106 THR A CA 1
ATOM 824 C C . THR A 1 106 ? -27.682 -6.162 25.560 1.00 56.81 106 THR A C 1
ATOM 826 O O . THR A 1 106 ? -26.699 -6.863 25.790 1.00 56.81 106 THR A O 1
ATOM 829 N N . LEU A 1 107 ? -28.929 -6.571 25.784 1.00 56.22 107 LEU A N 1
ATOM 830 C CA . LEU A 1 107 ? -29.335 -7.965 25.789 1.00 56.22 107 LEU A CA 1
ATOM 831 C C . LEU A 1 107 ? -29.217 -8.415 24.332 1.00 56.22 107 LEU A C 1
ATOM 833 O O . LEU A 1 107 ? -30.130 -8.210 23.541 1.00 56.22 107 LEU A O 1
ATOM 837 N N . ALA A 1 108 ? -28.044 -8.904 23.950 1.00 45.97 108 ALA A N 1
ATOM 838 C CA . ALA A 1 108 ? -27.841 -9.577 22.678 1.00 45.97 108 ALA A CA 1
ATOM 839 C C . ALA A 1 108 ? -27.466 -11.022 23.007 1.00 45.97 108 ALA A C 1
ATOM 841 O O . ALA A 1 108 ? -26.316 -11.310 23.344 1.00 45.97 108 ALA A O 1
ATOM 842 N N . THR A 1 109 ? -28.497 -11.867 23.037 1.00 41.50 109 THR A N 1
ATOM 843 C CA . THR A 1 109 ? -28.397 -13.311 22.789 1.00 41.50 109 THR A CA 1
ATOM 844 C C . THR A 1 109 ? -28.274 -13.524 21.287 1.00 41.50 109 THR A C 1
ATOM 846 O O . THR A 1 109 ? -28.860 -12.700 20.545 1.00 41.50 109 THR A O 1
#

pLDDT: mean 85.71, std 12.93, range [41.5, 98.0]